Protein AF-A0A7W3VPF0-F1 (afdb_monomer)

Radius of gyration: 22.61 Å; Cα contacts (8 Å, |Δi|>4): 34; chains: 1; bounding box: 47×55×65 Å

Sequence (127 aa):
MKRFVLGFGLIALLLSSCSKEEQEAAPKNLQHPYQLTEDFYQAKIVQMETLFHQYGFVNDLEDPYDYNDPKNRKAIDELDLKELKLFLEEFSSEEGLKNLDEAGSIEKSKQYEREHNATNTKGIITW

Solvent-accessible surface area (backbone atoms only — not comparable to full-atom values): 8354 Å² total; per-residue (Å²): 135,90,82,85,89,83,86,83,70,75,74,69,69,76,77,77,79,80,93,75,88,85,81,82,91,77,81,96,64,88,69,66,90,53,89,58,55,71,71,59,46,54,54,48,50,55,52,51,52,50,52,37,49,73,74,71,52,72,82,47,87,90,66,60,82,57,69,79,41,73,67,49,37,42,51,57,61,71,53,57,67,68,58,54,49,52,50,52,54,48,52,72,30,73,68,36,47,49,54,52,55,50,52,55,49,54,52,51,49,57,48,50,47,55,72,60,54,64,68,73,77,77,80,85,88,80,136

Mean predicted aligned error: 17.11 Å

Foldseek 3Di:
DDDDPDDDDPVVVVPPDDDDDDDDDDDPDPDPLAPDDPVVLVVLVVLQVVLCVVLPHDADPVDGDDCPPPVNVSCSRPDDSVVVNVVSVCCPDPVNVVVVVVVVVVVVVVVVCVVPVVVVPPDDDDD

Structure (mmCIF, N/CA/C/O backbone):
data_AF-A0A7W3VPF0-F1
#
_entry.id   AF-A0A7W3VPF0-F1
#
loop_
_atom_site.group_PDB
_atom_site.id
_atom_site.type_symbol
_atom_site.label_atom_id
_atom_site.label_alt_id
_atom_site.label_comp_id
_atom_site.label_asym_id
_atom_site.label_entity_id
_atom_site.label_seq_id
_atom_site.pdbx_PDB_ins_code
_atom_site.Cartn_x
_atom_site.Cartn_y
_atom_site.Cartn_z
_atom_site.occupancy
_atom_site.B_iso_or_equiv
_atom_site.auth_seq_id
_atom_site.auth_comp_id
_atom_site.auth_asym_id
_atom_site.auth_atom_id
_atom_site.pdbx_PDB_model_num
ATOM 1 N N . MET A 1 1 ? 20.213 24.389 10.668 1.00 36.19 1 MET A N 1
ATOM 2 C CA . MET A 1 1 ? 18.830 24.167 10.192 1.00 36.19 1 MET A CA 1
ATOM 3 C C . MET A 1 1 ? 18.616 22.671 10.023 1.00 36.19 1 MET A C 1
ATOM 5 O O . MET A 1 1 ? 19.501 22.003 9.510 1.00 36.19 1 MET A O 1
ATOM 9 N N . LYS A 1 2 ? 17.493 22.180 10.562 1.00 42.34 2 LYS A N 1
ATOM 10 C CA . LYS A 1 2 ? 17.000 20.791 10.593 1.00 42.34 2 LYS A CA 1
ATOM 11 C C . LYS A 1 2 ? 16.951 20.132 9.214 1.00 42.34 2 LYS A C 1
ATOM 13 O O . LYS A 1 2 ? 16.485 20.794 8.296 1.00 42.34 2 LYS A O 1
ATOM 18 N N . ARG A 1 3 ? 17.197 18.815 9.165 1.00 40.62 3 ARG A N 1
ATOM 19 C CA . ARG A 1 3 ? 16.304 17.819 8.533 1.00 40.62 3 ARG A CA 1
ATOM 20 C C . ARG A 1 3 ? 16.421 16.490 9.296 1.00 40.62 3 ARG A C 1
ATOM 22 O O . ARG A 1 3 ? 17.415 15.789 9.171 1.00 40.62 3 ARG A O 1
ATOM 29 N N . PHE A 1 4 ? 15.432 16.201 10.142 1.00 43.81 4 PHE A N 1
ATOM 30 C CA . PHE A 1 4 ? 15.223 14.862 10.693 1.00 43.81 4 PHE A CA 1
ATOM 31 C C . PHE A 1 4 ? 14.586 14.022 9.587 1.00 43.81 4 PHE A C 1
ATOM 33 O O . PHE A 1 4 ? 13.491 14.337 9.130 1.00 43.81 4 PHE A O 1
ATOM 40 N N . VAL A 1 5 ? 15.303 12.995 9.142 1.00 49.00 5 VAL A N 1
ATOM 41 C CA . VAL A 1 5 ? 14.804 11.953 8.243 1.00 49.00 5 VAL A CA 1
ATOM 42 C C . VAL A 1 5 ? 14.022 10.976 9.118 1.00 49.00 5 VAL A C 1
ATOM 44 O O . VAL A 1 5 ? 14.600 10.102 9.757 1.00 49.00 5 VAL A O 1
ATOM 47 N N . LEU A 1 6 ? 12.716 11.190 9.235 1.00 49.22 6 LEU A N 1
ATOM 48 C CA . LEU A 1 6 ? 11.797 10.317 9.964 1.00 49.22 6 LEU A CA 1
ATOM 49 C C . LEU A 1 6 ? 10.929 9.628 8.917 1.00 49.22 6 LEU A C 1
ATOM 51 O O . LEU A 1 6 ? 9.952 10.194 8.443 1.00 49.22 6 LEU A O 1
ATOM 55 N N . GLY A 1 7 ? 11.357 8.442 8.487 1.00 45.09 7 GLY A N 1
ATOM 56 C CA . GLY A 1 7 ? 10.655 7.733 7.420 1.00 45.09 7 GLY A CA 1
ATOM 57 C C . GLY A 1 7 ? 11.241 6.390 7.006 1.00 45.09 7 GLY A C 1
ATOM 58 O O . GLY A 1 7 ? 11.115 6.051 5.847 1.00 45.09 7 GLY A O 1
ATOM 59 N N . PHE A 1 8 ? 11.898 5.627 7.892 1.00 46.97 8 PHE A N 1
ATOM 60 C CA . PHE A 1 8 ? 12.369 4.265 7.552 1.00 46.97 8 PHE A CA 1
ATOM 61 C C . PHE A 1 8 ? 12.342 3.277 8.737 1.00 46.97 8 PHE A C 1
ATOM 63 O O . PHE A 1 8 ? 13.160 2.367 8.818 1.00 46.97 8 PHE A O 1
ATOM 70 N N . GLY A 1 9 ? 11.410 3.445 9.682 1.00 45.59 9 GLY A N 1
ATOM 71 C CA . GLY A 1 9 ? 11.290 2.552 10.849 1.00 45.59 9 GLY A CA 1
ATOM 72 C C . GLY A 1 9 ? 10.165 1.513 10.768 1.00 45.59 9 GLY A C 1
ATOM 73 O O . GLY A 1 9 ? 10.299 0.422 11.312 1.00 45.59 9 GLY A O 1
ATOM 74 N N . LEU A 1 10 ? 9.060 1.825 10.086 1.00 49.50 10 LEU A N 1
ATOM 75 C CA . LEU A 1 10 ? 7.818 1.046 10.204 1.00 49.50 10 LEU A CA 1
ATOM 76 C C . LEU A 1 10 ? 7.705 -0.146 9.241 1.00 49.50 10 LEU A C 1
ATOM 78 O O . LEU A 1 10 ? 6.910 -1.045 9.485 1.00 49.50 10 LEU A O 1
ATOM 82 N N . ILE A 1 11 ? 8.544 -0.220 8.204 1.00 52.97 11 ILE A N 1
ATOM 83 C CA . ILE A 1 11 ? 8.516 -1.329 7.229 1.00 52.97 11 ILE A CA 1
ATOM 84 C C . ILE A 1 11 ? 9.248 -2.575 7.769 1.00 52.97 11 ILE A C 1
ATOM 86 O O . ILE A 1 11 ? 8.955 -3.700 7.374 1.00 52.97 11 ILE A O 1
ATOM 90 N N . ALA A 1 12 ? 10.162 -2.411 8.732 1.00 50.81 12 ALA A N 1
ATOM 91 C CA . ALA A 1 12 ? 10.939 -3.524 9.282 1.00 50.81 12 ALA A CA 1
ATOM 92 C C . ALA A 1 12 ? 10.133 -4.443 10.227 1.00 50.81 12 ALA A C 1
ATOM 94 O O . ALA A 1 12 ? 10.538 -5.580 10.458 1.00 50.81 12 ALA A O 1
ATOM 95 N N . LEU A 1 13 ? 8.997 -3.978 10.759 1.00 51.72 13 LEU A N 1
ATOM 96 C CA . LEU A 1 13 ? 8.174 -4.734 11.715 1.00 51.72 13 LEU A CA 1
ATOM 97 C C . LEU A 1 13 ? 7.145 -5.668 11.057 1.00 51.72 13 LEU A C 1
ATOM 99 O O . LEU A 1 13 ? 6.651 -6.570 11.724 1.00 51.72 13 LEU A O 1
ATOM 103 N N . LEU A 1 14 ? 6.867 -5.512 9.759 1.00 52.84 14 LEU A N 1
ATOM 104 C CA . LEU A 1 14 ? 5.920 -6.371 9.032 1.00 52.84 14 LEU A CA 1
ATOM 105 C C . LEU A 1 14 ? 6.566 -7.643 8.449 1.00 52.84 14 LEU A C 1
ATOM 107 O O . LEU A 1 14 ? 5.859 -8.547 8.023 1.00 52.84 14 LEU A O 1
ATOM 111 N N . LEU A 1 15 ? 7.901 -7.759 8.467 1.00 53.09 15 LEU A N 1
ATOM 112 C CA . LEU A 1 15 ? 8.631 -8.902 7.892 1.00 53.09 15 LEU A CA 1
ATOM 113 C C . LEU A 1 15 ? 9.000 -10.003 8.906 1.00 53.09 15 LEU A C 1
ATOM 115 O O . LEU A 1 15 ? 9.619 -10.995 8.526 1.00 53.09 15 LEU A O 1
ATOM 119 N N . SER A 1 16 ? 8.653 -9.860 10.189 1.00 51.41 16 SER A N 1
ATOM 120 C CA . SER A 1 16 ? 9.135 -10.753 11.258 1.00 51.41 16 SER A CA 1
ATOM 121 C C . SER A 1 16 ? 8.059 -11.590 11.966 1.00 51.41 16 SER A C 1
ATOM 123 O O . SER A 1 16 ? 8.300 -12.099 13.060 1.00 51.41 16 SER A O 1
ATOM 125 N N . SER A 1 17 ? 6.894 -11.836 11.355 1.00 42.53 17 SER A N 1
ATOM 126 C CA . SER A 1 17 ? 5.946 -12.832 11.890 1.00 42.53 17 SER A CA 1
ATOM 127 C C . SER A 1 17 ? 5.184 -13.622 10.828 1.00 42.53 17 SER A C 1
ATOM 129 O O . SER A 1 17 ? 4.024 -13.359 10.554 1.00 42.53 17 SER A O 1
ATOM 131 N N . CYS A 1 18 ? 5.816 -14.683 10.318 1.00 50.34 18 CYS A N 1
ATOM 132 C CA . CYS A 1 18 ? 5.289 -16.042 10.496 1.00 50.34 18 CYS A CA 1
ATOM 133 C C . CYS A 1 18 ? 6.392 -17.068 10.181 1.00 50.34 18 CYS A C 1
ATOM 135 O O . CYS A 1 18 ? 6.608 -17.457 9.037 1.00 50.34 18 CYS A O 1
ATOM 137 N N . SER A 1 19 ? 7.122 -17.485 11.218 1.00 48.41 19 SER A N 1
ATOM 138 C CA . SER A 1 19 ? 7.998 -18.656 11.160 1.00 48.41 19 SER A CA 1
ATOM 139 C C . SER A 1 19 ? 7.146 -19.927 11.125 1.00 48.41 19 SER A C 1
ATOM 141 O O . SER A 1 19 ? 6.369 -20.169 12.052 1.00 48.41 19 SER A O 1
ATOM 143 N N . LYS A 1 20 ? 7.313 -20.746 10.084 1.00 42.56 20 LYS A N 1
ATOM 144 C CA . LYS A 1 20 ? 7.074 -22.194 10.121 1.00 42.56 20 LYS A CA 1
ATOM 145 C C . LYS A 1 20 ? 8.188 -22.892 9.344 1.00 42.56 20 LYS A C 1
ATOM 147 O O . LYS A 1 20 ? 8.456 -22.548 8.196 1.00 42.56 20 LYS A O 1
ATOM 152 N N . GLU A 1 21 ? 8.835 -23.838 10.014 1.00 46.53 21 GLU A N 1
ATOM 153 C CA . GLU A 1 21 ? 9.914 -24.674 9.495 1.00 46.53 21 GLU A CA 1
ATOM 154 C C . GLU A 1 21 ? 9.445 -25.598 8.357 1.00 46.53 21 GLU A C 1
ATOM 156 O O . GLU A 1 21 ? 8.403 -26.244 8.444 1.00 46.53 21 GLU A O 1
ATOM 161 N N . GLU A 1 22 ? 10.266 -25.607 7.305 1.00 50.94 22 GLU A N 1
ATOM 162 C CA . GLU A 1 22 ? 10.773 -26.751 6.535 1.00 50.94 22 GLU A CA 1
ATOM 163 C C . GLU A 1 22 ? 9.812 -27.888 6.132 1.00 50.94 22 GLU A C 1
ATOM 165 O O . GLU A 1 22 ? 9.501 -28.784 6.910 1.00 50.94 22 GLU A O 1
ATOM 170 N N . GLN A 1 23 ? 9.491 -27.939 4.832 1.00 38.72 23 GLN A N 1
ATOM 171 C CA . GLN A 1 23 ? 9.345 -29.199 4.096 1.00 38.72 23 GLN A CA 1
ATOM 172 C C . GLN A 1 23 ? 9.807 -29.041 2.637 1.00 38.72 23 GLN A C 1
ATOM 174 O O . GLN A 1 23 ? 9.196 -28.336 1.842 1.00 38.72 23 GLN A O 1
ATOM 179 N N . GLU A 1 24 ? 10.941 -29.691 2.369 1.00 43.44 24 GLU A N 1
ATOM 180 C CA . GLU A 1 24 ? 11.372 -30.401 1.157 1.00 43.44 24 GLU A CA 1
ATOM 181 C C . GLU A 1 24 ? 11.124 -29.824 -0.253 1.00 43.44 24 GLU A C 1
ATOM 183 O O . GLU A 1 24 ? 10.026 -29.507 -0.699 1.00 43.44 24 GLU A O 1
ATOM 188 N N . ALA A 1 25 ? 12.232 -29.773 -0.995 1.00 56.19 25 ALA A N 1
ATOM 189 C CA . ALA A 1 25 ? 12.412 -29.155 -2.296 1.00 56.19 25 ALA A CA 1
ATOM 190 C C . ALA A 1 25 ? 11.509 -29.703 -3.418 1.00 56.19 25 ALA A C 1
ATOM 192 O O . ALA A 1 25 ? 11.515 -30.894 -3.724 1.00 56.19 25 ALA A O 1
ATOM 193 N N . ALA A 1 26 ? 10.877 -28.781 -4.149 1.00 43.81 26 ALA A N 1
ATOM 194 C CA . ALA A 1 26 ? 10.357 -28.994 -5.499 1.00 43.81 26 ALA A CA 1
ATOM 195 C C . ALA A 1 26 ? 11.198 -28.193 -6.523 1.00 43.81 26 ALA A C 1
ATOM 197 O O . ALA A 1 26 ? 11.799 -27.171 -6.176 1.00 43.81 26 ALA A O 1
ATOM 198 N N . PRO A 1 27 ? 11.328 -28.680 -7.769 1.00 44.44 27 PRO A N 1
ATOM 199 C CA . PRO A 1 27 ? 12.497 -28.438 -8.603 1.00 44.44 27 PRO A CA 1
ATOM 200 C C . PRO A 1 27 ? 12.555 -27.019 -9.172 1.00 44.44 27 PRO A C 1
ATOM 202 O O . PRO A 1 27 ? 11.545 -26.425 -9.542 1.00 44.44 27 PRO A O 1
ATOM 205 N N . LYS A 1 28 ? 13.794 -26.528 -9.309 1.00 51.62 28 LYS A N 1
ATOM 206 C CA . LYS A 1 28 ? 14.199 -25.333 -10.060 1.00 51.62 28 LYS A CA 1
ATOM 207 C C . LYS A 1 28 ? 13.660 -25.396 -11.492 1.00 51.62 28 LYS A C 1
ATOM 209 O O . LYS A 1 28 ? 14.336 -25.895 -12.387 1.00 51.62 28 LYS A O 1
ATOM 214 N N . ASN A 1 29 ? 12.464 -24.873 -11.714 1.00 42.72 29 ASN A N 1
ATOM 215 C CA . ASN A 1 29 ? 11.964 -24.568 -13.043 1.00 42.72 29 ASN A CA 1
ATOM 216 C C . ASN A 1 29 ? 11.719 -23.063 -13.072 1.00 42.72 29 ASN A C 1
ATOM 218 O O . ASN A 1 29 ? 10.806 -22.593 -12.404 1.00 42.72 29 ASN A O 1
ATOM 222 N N . LEU A 1 30 ? 12.655 -22.350 -13.714 1.00 47.22 30 LEU A N 1
ATOM 223 C CA . LEU A 1 30 ? 12.684 -20.913 -14.026 1.00 47.22 30 LEU A CA 1
ATOM 224 C C . LEU A 1 30 ? 11.478 -20.141 -13.478 1.00 47.22 30 LEU A C 1
ATOM 226 O O . LEU A 1 30 ? 10.510 -19.866 -14.181 1.00 47.22 30 LEU A O 1
ATOM 230 N N . GLN A 1 31 ? 11.560 -19.841 -12.182 1.00 46.50 31 GLN A N 1
ATOM 231 C CA . GLN A 1 31 ? 10.577 -19.051 -11.467 1.00 46.50 31 GLN A CA 1
ATOM 232 C C . GLN A 1 31 ? 10.573 -17.676 -12.120 1.00 46.50 31 GLN A C 1
ATOM 234 O O . GLN A 1 31 ? 11.566 -16.950 -12.032 1.00 46.50 31 GLN A O 1
ATOM 239 N N . HIS A 1 32 ? 9.468 -17.302 -12.765 1.00 53.53 32 HIS A N 1
ATOM 240 C CA . HIS A 1 32 ? 9.152 -15.884 -12.822 1.00 53.53 32 HIS A CA 1
ATOM 241 C C . HIS A 1 32 ? 9.252 -15.393 -11.372 1.00 53.53 32 HIS A C 1
ATOM 243 O O . HIS A 1 32 ? 8.593 -15.973 -10.508 1.00 53.53 32 HIS A O 1
ATOM 249 N N . PRO A 1 33 ? 10.094 -14.393 -11.059 1.00 63.62 33 PRO A N 1
ATOM 250 C CA . PRO A 1 33 ? 10.269 -13.945 -9.676 1.00 63.62 33 PRO A CA 1
ATOM 251 C C . PRO A 1 33 ? 9.010 -13.259 -9.112 1.00 63.62 33 PRO A C 1
ATOM 253 O O . PRO A 1 33 ? 9.048 -12.727 -8.008 1.00 63.62 33 PRO A O 1
ATOM 256 N N . TYR A 1 34 ? 7.916 -13.290 -9.875 1.00 65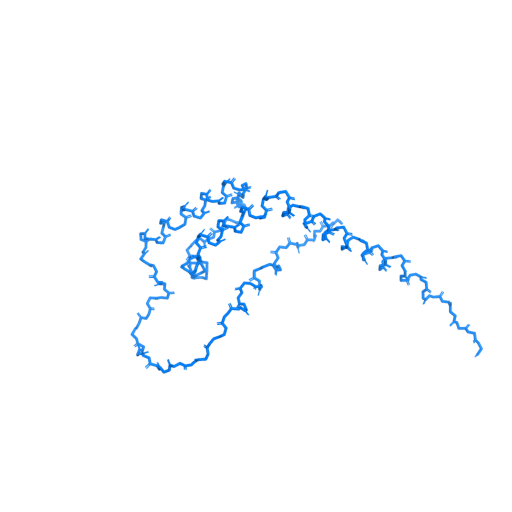.50 34 TYR A N 1
ATOM 257 C CA . TYR A 1 34 ? 6.659 -12.595 -9.695 1.00 65.50 34 TYR A CA 1
ATOM 258 C C . TYR A 1 34 ? 5.526 -13.613 -9.787 1.00 65.50 34 TYR A C 1
ATOM 260 O O . TYR A 1 34 ? 5.515 -14.457 -10.690 1.00 65.50 34 TYR A O 1
ATOM 268 N N . GLN A 1 35 ? 4.607 -13.558 -8.829 1.00 77.50 35 GLN A N 1
ATOM 269 C CA . GLN A 1 35 ? 3.482 -14.494 -8.735 1.00 77.50 35 GLN A CA 1
ATOM 270 C C . GLN A 1 35 ? 2.300 -14.040 -9.598 1.00 77.50 35 GLN A C 1
ATOM 272 O O . GLN A 1 35 ? 1.493 -14.867 -10.025 1.00 77.50 35 GLN A O 1
ATOM 277 N N . LEU A 1 36 ? 2.198 -12.735 -9.862 1.00 85.62 36 LEU A N 1
ATOM 278 C CA . LEU A 1 36 ? 1.117 -12.152 -10.646 1.00 85.62 36 LEU A CA 1
ATOM 279 C C . LEU A 1 36 ? 1.480 -12.086 -12.132 1.00 85.62 36 LEU A C 1
ATOM 281 O O . LEU A 1 36 ? 2.618 -11.819 -12.519 1.00 85.62 36 LEU A O 1
ATOM 285 N N . THR A 1 37 ? 0.480 -12.288 -12.989 1.00 91.12 37 THR A N 1
ATOM 286 C CA . THR A 1 37 ? 0.591 -11.899 -14.401 1.00 91.12 37 THR A CA 1
ATOM 287 C C . THR A 1 37 ? 0.614 -10.375 -14.510 1.00 91.12 37 THR A C 1
ATOM 289 O O . THR A 1 37 ? 0.060 -9.701 -13.643 1.00 91.12 37 THR A O 1
ATOM 292 N N . GLU A 1 38 ? 1.114 -9.835 -15.620 1.00 91.75 38 GLU A N 1
ATOM 293 C CA . GLU A 1 38 ? 1.185 -8.383 -15.827 1.00 91.75 38 GLU A CA 1
ATOM 294 C C . GLU A 1 38 ? -0.171 -7.674 -15.665 1.00 91.75 38 GLU A C 1
ATOM 296 O O . GLU A 1 38 ? -0.257 -6.691 -14.939 1.00 91.75 38 GLU A O 1
ATOM 301 N N . ASP A 1 39 ? -1.255 -8.218 -16.225 1.00 94.00 39 ASP A N 1
ATOM 302 C CA . ASP A 1 39 ? -2.583 -7.591 -16.129 1.00 94.00 39 ASP A CA 1
ATOM 303 C C . ASP A 1 39 ? -3.090 -7.505 -14.678 1.00 94.00 39 ASP A C 1
ATOM 305 O O . ASP A 1 39 ? -3.584 -6.467 -14.234 1.00 94.00 39 ASP A O 1
ATOM 309 N N . PHE A 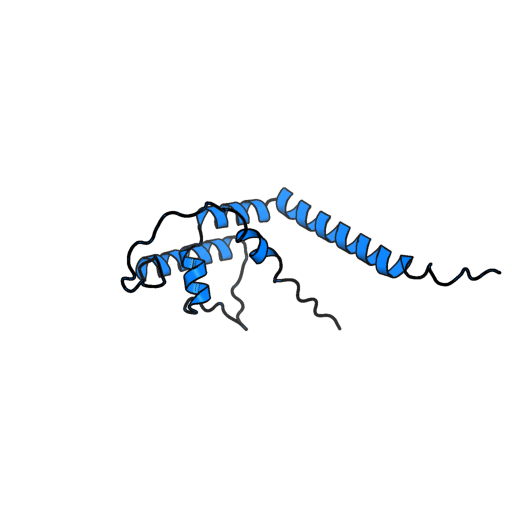1 40 ? -2.930 -8.585 -13.905 1.00 93.88 40 PHE A N 1
ATOM 310 C CA . PHE A 1 40 ? -3.262 -8.602 -12.478 1.00 93.88 40 PHE A CA 1
ATOM 311 C C . PHE A 1 40 ? -2.362 -7.673 -11.660 1.00 93.88 40 PHE A C 1
ATOM 313 O O . PHE A 1 40 ? -2.850 -7.025 -10.734 1.00 93.88 40 PHE A O 1
ATOM 320 N N . TYR A 1 41 ? -1.078 -7.579 -12.006 1.00 94.25 41 TYR A N 1
ATOM 321 C CA . TYR A 1 41 ? -0.139 -6.668 -11.361 1.00 94.25 41 TYR A CA 1
ATOM 322 C C . TYR A 1 41 ? -0.549 -5.202 -11.563 1.00 94.25 41 TYR A C 1
ATOM 324 O O . TYR A 1 41 ? -0.704 -4.461 -10.591 1.00 94.25 41 TYR A O 1
ATOM 332 N N . GLN A 1 42 ? -0.840 -4.807 -12.805 1.00 95.12 42 GLN A N 1
ATOM 333 C CA . GLN A 1 42 ? -1.308 -3.457 -13.131 1.00 95.12 42 GLN A CA 1
ATOM 334 C C . GLN A 1 42 ? -2.636 -3.130 -12.433 1.00 95.12 42 GLN A C 1
ATOM 336 O O . GLN A 1 42 ? -2.790 -2.063 -11.838 1.00 95.12 42 GLN A O 1
ATOM 341 N N . ALA A 1 43 ? -3.582 -4.074 -12.407 1.00 95.81 43 ALA A N 1
ATOM 342 C CA . ALA A 1 43 ? -4.839 -3.897 -11.678 1.00 95.81 43 ALA A CA 1
ATOM 343 C C . ALA A 1 43 ? -4.632 -3.735 -10.160 1.00 95.81 43 ALA A C 1
ATOM 345 O O . ALA A 1 43 ? -5.402 -3.028 -9.500 1.00 95.81 43 ALA A O 1
ATOM 346 N N . LYS A 1 44 ? -3.611 -4.387 -9.592 1.00 95.06 44 LYS A N 1
ATOM 347 C CA . LYS A 1 44 ? -3.249 -4.264 -8.176 1.00 95.06 44 LYS A CA 1
ATOM 348 C C . LYS A 1 44 ? -2.639 -2.898 -7.865 1.00 95.06 44 LYS A C 1
ATOM 350 O O . LYS A 1 44 ? -3.034 -2.297 -6.868 1.00 95.06 44 LYS A O 1
ATOM 355 N N . ILE A 1 45 ? -1.760 -2.382 -8.731 1.00 95.31 45 ILE A N 1
ATOM 356 C CA . ILE A 1 45 ? -1.207 -1.021 -8.614 1.00 95.31 45 ILE A CA 1
ATOM 357 C C . ILE A 1 45 ? -2.336 0.008 -8.570 1.00 95.31 45 ILE A C 1
ATOM 359 O O . ILE A 1 45 ? -2.400 0.793 -7.630 1.00 95.31 45 ILE A O 1
ATOM 363 N N . VAL A 1 46 ? -3.272 -0.044 -9.522 1.00 95.69 46 VAL A N 1
ATOM 364 C CA . VAL A 1 46 ? -4.386 0.919 -9.591 1.00 95.69 46 VAL A CA 1
ATOM 365 C C . VAL A 1 46 ? -5.234 0.899 -8.314 1.00 95.69 46 VAL A C 1
ATOM 367 O O . VAL A 1 46 ? -5.615 1.950 -7.794 1.00 95.69 46 VAL A O 1
ATOM 370 N N . GLN A 1 47 ? -5.523 -0.287 -7.770 1.00 95.12 47 GLN A N 1
ATOM 371 C CA . GLN A 1 47 ? -6.263 -0.407 -6.508 1.00 95.12 47 GLN A CA 1
ATOM 372 C C . GLN A 1 47 ? -5.477 0.164 -5.325 1.00 95.12 47 GLN A C 1
ATOM 374 O O . GLN A 1 47 ? -6.048 0.866 -4.490 1.00 95.12 47 GLN A O 1
ATOM 379 N N . MET A 1 48 ? -4.175 -0.109 -5.264 1.00 94.62 48 MET A N 1
ATOM 380 C CA . MET A 1 48 ? -3.294 0.419 -4.228 1.00 94.62 48 MET A CA 1
ATOM 381 C C . MET A 1 48 ? -3.205 1.951 -4.287 1.00 94.62 48 MET A C 1
ATOM 383 O O . MET A 1 48 ? -3.384 2.611 -3.267 1.00 94.62 48 MET A O 1
ATOM 387 N N . GLU A 1 49 ? -3.002 2.530 -5.471 1.00 93.06 49 GLU A N 1
ATOM 388 C CA . GLU A 1 49 ? -2.993 3.985 -5.666 1.00 93.06 49 GLU A CA 1
ATOM 389 C C . GLU A 1 49 ? -4.337 4.617 -5.302 1.00 93.06 49 GLU A C 1
ATOM 391 O O . GLU A 1 49 ? -4.369 5.695 -4.710 1.00 93.06 49 GLU A O 1
ATOM 396 N N . THR A 1 50 ? -5.449 3.945 -5.612 1.00 93.50 50 THR A N 1
ATOM 397 C CA . THR A 1 50 ? -6.790 4.408 -5.229 1.00 93.50 50 THR A CA 1
ATOM 398 C C . THR A 1 50 ? -6.937 4.467 -3.709 1.00 93.50 50 THR A C 1
ATOM 400 O O . THR A 1 50 ? -7.433 5.465 -3.184 1.00 93.50 50 THR A O 1
ATOM 403 N N . LEU A 1 51 ? -6.471 3.436 -2.991 1.00 92.81 51 LEU A N 1
ATOM 404 C CA . LEU A 1 51 ? -6.447 3.436 -1.526 1.00 92.81 51 LEU A CA 1
ATOM 405 C C . LEU A 1 51 ? -5.583 4.584 -0.998 1.00 92.81 51 LEU A C 1
ATOM 407 O O . LEU A 1 51 ? -6.042 5.363 -0.168 1.00 92.81 51 LEU A O 1
ATOM 411 N N . PHE A 1 52 ? -4.364 4.742 -1.507 1.00 90.38 52 PHE A N 1
ATOM 412 C CA . PHE A 1 52 ? -3.469 5.814 -1.077 1.00 90.38 52 PHE A CA 1
ATOM 413 C C . PHE A 1 52 ? -4.075 7.207 -1.278 1.00 90.38 52 PHE A C 1
ATOM 415 O O . PHE A 1 52 ? -4.094 7.995 -0.330 1.00 90.38 52 PHE A O 1
ATOM 422 N N . HIS A 1 53 ? -4.669 7.482 -2.440 1.00 88.31 53 HIS A N 1
ATOM 423 C CA . HIS A 1 53 ? -5.358 8.751 -2.683 1.00 88.31 53 HIS A CA 1
ATOM 424 C C . HIS A 1 53 ? -6.540 8.970 -1.731 1.00 88.31 53 HIS A C 1
ATOM 426 O O . HIS A 1 53 ? -6.723 10.084 -1.238 1.00 88.31 53 HIS A O 1
ATOM 432 N N . GLN A 1 54 ? -7.326 7.927 -1.437 1.00 90.56 54 GLN A N 1
ATOM 433 C CA . GLN A 1 54 ? -8.455 8.019 -0.504 1.00 90.56 54 GLN A CA 1
ATOM 434 C C . GLN A 1 54 ? -8.008 8.464 0.897 1.00 90.56 54 GLN A C 1
ATOM 436 O O . GLN A 1 54 ? -8.722 9.224 1.550 1.00 90.56 54 GLN A O 1
ATOM 441 N N . TYR A 1 55 ? -6.826 8.029 1.337 1.00 85.62 55 TYR A N 1
ATOM 442 C CA . TYR A 1 55 ? -6.249 8.388 2.637 1.00 85.62 55 TYR A CA 1
ATOM 443 C C . TYR A 1 55 ? -5.272 9.575 2.574 1.00 85.62 55 TYR A C 1
ATOM 445 O O . TYR A 1 55 ? -4.559 9.839 3.538 1.00 85.62 55 TYR A O 1
ATOM 453 N N . GLY A 1 56 ? -5.255 10.322 1.464 1.00 84.00 56 GLY A N 1
ATOM 454 C CA . GLY A 1 56 ? -4.503 11.574 1.334 1.00 84.00 56 GLY A CA 1
ATOM 455 C C . GLY A 1 56 ? -3.004 11.413 1.070 1.00 84.00 56 GLY A C 1
ATOM 456 O O . GLY A 1 56 ? -2.267 12.396 1.160 1.00 84.00 56 GLY A O 1
ATOM 457 N N . PHE A 1 57 ? -2.541 10.211 0.728 1.00 83.81 57 PHE A N 1
ATOM 458 C CA . PHE A 1 57 ? -1.17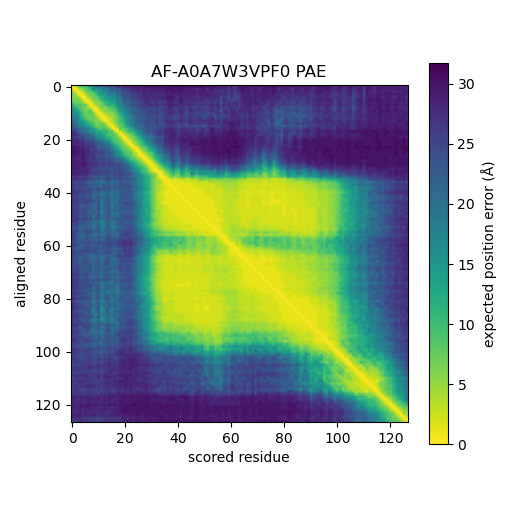9 10.002 0.249 1.00 83.81 57 PHE A CA 1
ATOM 459 C C . PHE A 1 57 ? -1.072 10.494 -1.196 1.00 83.81 57 PHE A C 1
ATOM 461 O O . PHE A 1 57 ? -1.924 10.199 -2.034 1.00 83.81 57 PHE A O 1
ATOM 468 N N . VAL A 1 58 ? -0.012 11.244 -1.483 1.00 79.31 58 VAL A N 1
ATOM 469 C CA . VAL A 1 58 ? 0.279 11.786 -2.813 1.00 79.31 58 VAL A CA 1
ATOM 470 C C . VAL A 1 58 ? 1.636 11.251 -3.241 1.00 79.31 58 VAL A C 1
ATOM 472 O O . VAL A 1 58 ? 2.546 11.163 -2.417 1.00 79.31 58 VAL A O 1
ATOM 475 N N . ASN A 1 59 ? 1.764 10.881 -4.514 1.00 76.31 59 ASN A N 1
ATOM 476 C CA . ASN A 1 59 ? 3.051 10.461 -5.052 1.00 76.31 59 ASN A CA 1
ATOM 477 C C . ASN A 1 59 ? 4.038 11.637 -5.009 1.00 76.31 59 ASN A C 1
ATOM 479 O O . ASN A 1 59 ? 3.667 12.773 -5.325 1.00 76.31 59 ASN A O 1
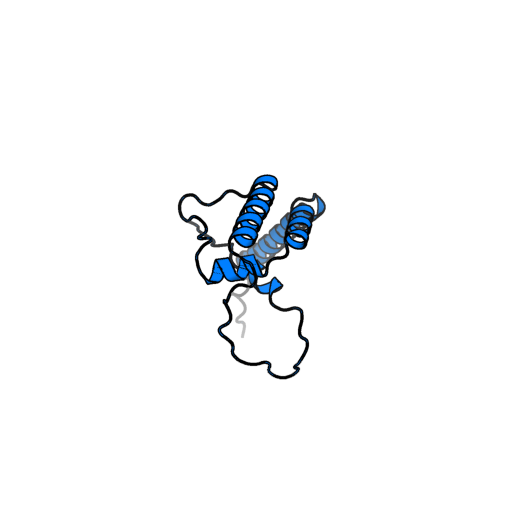ATOM 483 N N . ASP A 1 60 ? 5.279 11.365 -4.616 1.00 81.94 60 ASP A N 1
ATOM 484 C CA . ASP A 1 60 ? 6.327 12.378 -4.622 1.00 81.94 60 ASP A CA 1
ATOM 485 C C . ASP A 1 60 ? 6.670 12.721 -6.081 1.00 81.94 60 ASP A C 1
ATOM 487 O O . ASP A 1 60 ? 6.948 11.845 -6.897 1.00 81.94 60 ASP A O 1
ATOM 491 N N . LEU A 1 61 ? 6.579 14.005 -6.434 1.00 82.56 61 LEU A N 1
ATOM 492 C CA . LEU A 1 61 ? 6.860 14.473 -7.792 1.00 82.56 61 LEU A CA 1
ATOM 493 C C . LEU A 1 61 ? 8.365 14.597 -8.061 1.00 82.56 61 LEU A C 1
ATOM 495 O O . LEU A 1 61 ? 8.763 14.613 -9.227 1.00 82.56 61 LEU A O 1
ATOM 499 N N . GLU A 1 62 ? 9.185 14.721 -7.015 1.00 86.75 62 GLU A N 1
ATOM 500 C CA . GLU A 1 62 ? 10.644 14.800 -7.131 1.00 86.75 62 GLU A CA 1
ATOM 501 C C . GLU A 1 62 ? 11.279 13.404 -7.210 1.00 86.75 62 GLU A C 1
ATOM 503 O O . GLU A 1 62 ? 12.248 13.226 -7.950 1.00 86.75 62 GLU A O 1
ATOM 508 N N . ASP A 1 63 ? 10.711 12.422 -6.504 1.00 85.31 63 ASP A N 1
ATOM 509 C CA . ASP A 1 63 ? 11.167 11.024 -6.493 1.00 85.31 63 ASP A CA 1
ATOM 510 C C . ASP A 1 63 ? 9.976 10.050 -6.610 1.00 85.31 63 ASP A C 1
ATOM 512 O O . ASP A 1 63 ? 9.522 9.480 -5.612 1.00 85.31 63 ASP A O 1
ATOM 516 N N . PRO A 1 64 ? 9.405 9.890 -7.819 1.00 87.19 64 PRO A N 1
ATOM 517 C CA . PRO A 1 64 ? 8.226 9.062 -8.013 1.00 87.19 64 PRO A CA 1
ATOM 518 C C . PRO A 1 64 ? 8.542 7.591 -7.757 1.00 87.19 64 PRO A C 1
ATOM 520 O O . PRO A 1 64 ? 9.570 7.065 -8.187 1.00 87.19 64 PRO A O 1
ATOM 523 N N . TYR A 1 65 ? 7.606 6.894 -7.117 1.00 87.50 65 TYR A N 1
ATOM 524 C CA . TYR A 1 65 ? 7.759 5.468 -6.856 1.00 87.50 65 TYR A CA 1
A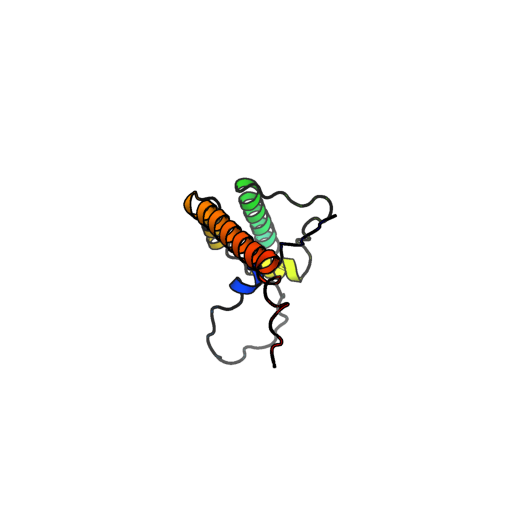TOM 525 C C . TYR A 1 65 ? 7.861 4.657 -8.164 1.00 87.50 65 TYR A C 1
ATOM 527 O O . TYR A 1 65 ? 6.937 4.653 -8.980 1.00 87.50 65 TYR A O 1
ATOM 535 N N . ASP A 1 66 ? 8.973 3.941 -8.362 1.00 92.94 66 ASP A N 1
ATOM 536 C CA . ASP A 1 66 ? 9.168 3.081 -9.534 1.00 92.94 66 ASP A CA 1
ATOM 537 C C . ASP A 1 66 ? 8.484 1.720 -9.344 1.00 92.94 66 ASP A C 1
ATOM 539 O O . ASP A 1 66 ? 9.042 0.790 -8.755 1.00 92.94 66 ASP A O 1
ATOM 543 N N . TYR A 1 67 ? 7.273 1.589 -9.884 1.00 91.88 67 TYR A N 1
ATOM 544 C CA . TYR A 1 67 ? 6.502 0.343 -9.889 1.00 91.88 67 TYR A CA 1
ATOM 545 C C . TYR A 1 67 ? 7.149 -0.794 -10.693 1.00 91.88 67 TYR A C 1
ATOM 547 O O . TYR A 1 67 ? 6.730 -1.944 -10.559 1.00 91.88 67 TYR A O 1
ATOM 555 N N . ASN A 1 68 ? 8.142 -0.508 -11.535 1.00 89.94 68 ASN A N 1
ATOM 556 C CA . ASN A 1 68 ? 8.824 -1.519 -12.341 1.00 89.94 68 ASN A CA 1
ATOM 557 C C . ASN A 1 68 ? 10.162 -1.955 -11.739 1.00 89.94 68 ASN A C 1
ATOM 559 O O . ASN A 1 68 ? 10.725 -2.953 -12.203 1.00 89.94 68 ASN A O 1
ATOM 563 N N . ASP A 1 69 ? 10.660 -1.267 -10.703 1.00 93.06 69 ASP A N 1
ATOM 564 C CA . ASP A 1 69 ? 11.842 -1.725 -9.980 1.00 93.06 69 ASP A CA 1
ATOM 565 C C . ASP A 1 69 ? 11.602 -3.157 -9.462 1.00 93.06 69 ASP A C 1
ATOM 567 O O . ASP A 1 69 ? 10.562 -3.439 -8.850 1.00 93.06 69 ASP A O 1
ATOM 571 N N . PRO A 1 70 ? 12.544 -4.095 -9.676 1.00 89.56 70 PRO A N 1
ATOM 572 C CA . PRO A 1 70 ? 12.327 -5.491 -9.331 1.00 89.56 70 PRO A CA 1
ATOM 573 C C . PRO A 1 70 ? 11.971 -5.752 -7.866 1.00 89.56 70 PRO A C 1
ATOM 575 O O . PRO A 1 70 ? 11.241 -6.712 -7.594 1.00 89.56 70 PRO A O 1
ATOM 578 N N . LYS A 1 71 ? 12.482 -4.943 -6.929 1.00 89.38 71 LYS A N 1
ATOM 579 C CA . LYS A 1 71 ? 12.187 -5.087 -5.497 1.00 89.38 71 LYS A CA 1
ATOM 580 C C . LYS A 1 71 ? 10.800 -4.547 -5.177 1.00 89.38 71 LYS A C 1
ATOM 582 O O . LYS A 1 71 ? 10.053 -5.214 -4.465 1.00 89.38 71 LYS A O 1
ATOM 587 N N . ASN A 1 72 ? 10.454 -3.390 -5.735 1.00 91.00 72 ASN A N 1
ATOM 588 C CA . ASN A 1 72 ? 9.136 -2.777 -5.580 1.00 91.00 72 ASN A CA 1
ATOM 589 C C . ASN A 1 72 ? 8.035 -3.682 -6.133 1.00 91.00 72 ASN A C 1
ATOM 591 O O . ASN A 1 72 ? 7.058 -3.972 -5.443 1.00 91.00 72 ASN A O 1
ATOM 595 N N . ARG A 1 73 ? 8.252 -4.229 -7.331 1.00 92.62 73 ARG A N 1
ATOM 596 C CA . ARG A 1 73 ? 7.328 -5.179 -7.949 1.00 92.62 73 ARG A CA 1
ATOM 597 C C . ARG A 1 73 ? 7.101 -6.414 -7.092 1.00 92.62 73 ARG A C 1
ATOM 599 O O . ARG A 1 73 ? 5.961 -6.811 -6.883 1.00 92.62 73 ARG A O 1
ATOM 606 N N . LYS A 1 74 ? 8.173 -6.992 -6.544 1.00 90.94 74 LYS A N 1
ATOM 607 C CA . LYS A 1 74 ? 8.062 -8.141 -5.639 1.00 90.94 74 LYS A CA 1
ATOM 608 C C . LYS A 1 74 ? 7.249 -7.800 -4.383 1.00 90.94 74 LYS A C 1
ATOM 610 O O . LYS A 1 74 ? 6.398 -8.585 -3.981 1.00 90.94 74 LYS A O 1
ATOM 615 N N . ALA A 1 75 ? 7.487 -6.632 -3.787 1.00 91.00 75 ALA A N 1
ATOM 616 C CA . ALA A 1 75 ? 6.743 -6.192 -2.610 1.00 91.00 75 ALA A CA 1
ATOM 617 C C . ALA A 1 75 ? 5.247 -6.005 -2.917 1.00 91.00 75 ALA A C 1
ATOM 619 O O . ALA A 1 75 ? 4.399 -6.447 -2.144 1.00 91.00 75 ALA A O 1
ATOM 620 N N . ILE A 1 76 ? 4.915 -5.405 -4.063 1.00 91.94 76 ILE A N 1
ATOM 621 C CA . ILE A 1 76 ? 3.525 -5.232 -4.502 1.00 91.94 76 ILE A CA 1
ATOM 622 C C . ILE A 1 76 ? 2.879 -6.581 -4.814 1.00 91.94 76 ILE A C 1
ATOM 624 O O . ILE A 1 76 ? 1.721 -6.778 -4.462 1.00 91.94 76 ILE A O 1
ATOM 628 N N . ASP A 1 77 ? 3.593 -7.529 -5.417 1.00 90.62 77 ASP A N 1
ATOM 629 C CA . ASP A 1 77 ? 3.089 -8.885 -5.663 1.00 90.62 77 ASP A CA 1
ATOM 630 C C . ASP A 1 77 ? 2.653 -9.583 -4.367 1.00 90.62 77 ASP A C 1
ATOM 632 O O . ASP A 1 77 ? 1.562 -10.154 -4.321 1.00 90.62 77 ASP A O 1
ATOM 636 N N . GLU A 1 78 ? 3.452 -9.467 -3.305 1.00 90.94 78 GLU A N 1
ATOM 637 C CA . GLU A 1 78 ? 3.217 -10.109 -2.002 1.00 90.94 78 GLU A CA 1
ATOM 638 C C . GLU A 1 78 ? 2.198 -9.360 -1.117 1.00 90.94 78 GLU A 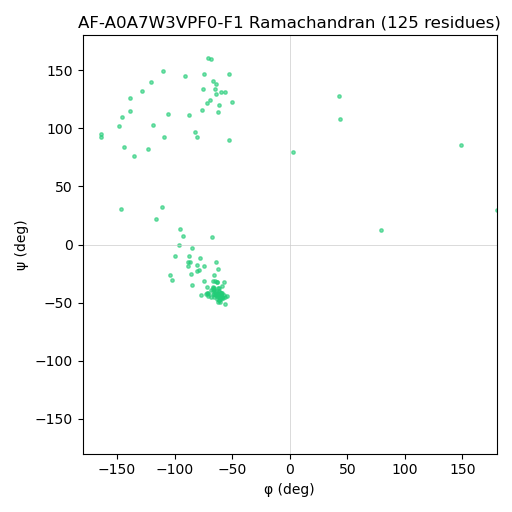C 1
ATOM 640 O O . GLU A 1 78 ? 1.640 -9.944 -0.192 1.00 90.94 78 GLU A O 1
ATOM 645 N N . LEU A 1 79 ? 1.910 -8.087 -1.408 1.00 91.62 79 LEU A N 1
ATOM 646 C CA . LEU A 1 79 ? 1.042 -7.223 -0.597 1.00 91.62 79 LEU A CA 1
ATOM 647 C C . LEU A 1 79 ? -0.424 -7.699 -0.536 1.00 91.62 79 LEU A C 1
ATOM 649 O O . LEU A 1 79 ? -1.069 -7.853 -1.573 1.00 91.62 79 LEU A O 1
ATOM 653 N N . ASP A 1 80 ? -1.019 -7.812 0.651 1.00 92.88 80 ASP A N 1
ATOM 654 C CA . ASP A 1 80 ? -2.475 -7.965 0.783 1.00 92.88 80 ASP A CA 1
ATOM 655 C C . ASP A 1 80 ? -3.160 -6.587 0.837 1.00 92.88 80 ASP A C 1
ATOM 657 O O . ASP A 1 80 ? -3.034 -5.829 1.801 1.00 92.88 80 ASP A O 1
ATOM 661 N N . LEU A 1 81 ? -3.923 -6.253 -0.210 1.00 92.44 81 LEU A N 1
ATOM 662 C CA . LEU A 1 81 ? -4.646 -4.980 -0.293 1.00 92.44 81 LEU A CA 1
ATOM 663 C C . LEU A 1 81 ? -5.751 -4.843 0.762 1.00 92.44 81 LEU A C 1
ATOM 665 O O . LEU A 1 81 ? -6.103 -3.722 1.136 1.00 92.44 81 LEU A O 1
ATOM 669 N N . LYS A 1 82 ? -6.312 -5.954 1.249 1.00 93.12 82 LYS A N 1
ATOM 670 C CA . LYS A 1 82 ? -7.324 -5.931 2.308 1.00 93.12 82 LYS A CA 1
ATOM 671 C C . LYS A 1 82 ? -6.691 -5.545 3.639 1.00 93.12 82 LYS A C 1
ATOM 673 O O . LYS A 1 82 ? -7.257 -4.716 4.347 1.00 93.12 82 LYS A O 1
ATOM 678 N N . GLU A 1 83 ? -5.534 -6.117 3.960 1.00 93.38 83 GLU A N 1
ATOM 6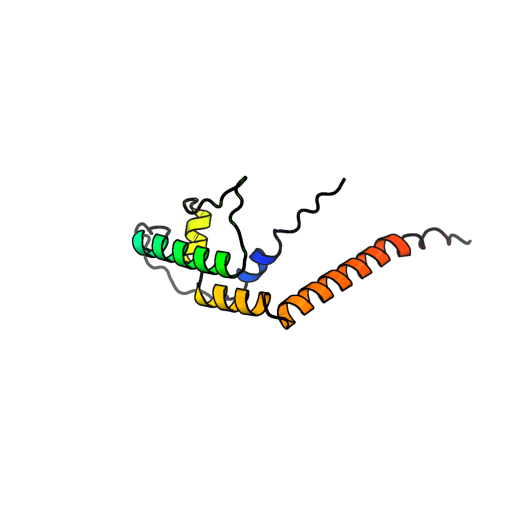79 C CA . GLU A 1 83 ? -4.786 -5.759 5.169 1.00 93.38 83 GLU A CA 1
ATOM 680 C C . GLU A 1 83 ? -4.302 -4.312 5.108 1.00 93.38 83 GLU A C 1
ATOM 682 O O . GLU A 1 83 ? -4.499 -3.568 6.068 1.00 93.38 83 GLU A O 1
ATOM 687 N N . LEU A 1 84 ? -3.776 -3.874 3.957 1.00 91.31 84 LEU A N 1
ATOM 688 C CA . LEU A 1 84 ? -3.399 -2.473 3.753 1.00 91.31 84 LEU A CA 1
ATOM 689 C C . LEU A 1 84 ? -4.584 -1.531 3.994 1.00 91.31 84 LEU A C 1
ATOM 691 O O . LEU A 1 84 ? -4.444 -0.520 4.676 1.00 91.31 84 LEU A O 1
ATOM 695 N N . LYS A 1 85 ? -5.762 -1.859 3.455 1.00 91.62 85 LYS A N 1
ATOM 696 C CA . LYS A 1 85 ? -6.965 -1.049 3.657 1.00 91.62 85 LYS A CA 1
ATOM 697 C C . LYS A 1 85 ? -7.349 -0.962 5.137 1.00 91.62 85 LYS A C 1
ATOM 699 O O . LYS A 1 85 ? -7.593 0.141 5.613 1.00 91.62 85 LYS A O 1
ATOM 704 N N . LEU A 1 86 ? -7.384 -2.092 5.846 1.00 91.19 86 LEU A N 1
ATOM 705 C CA . LEU A 1 86 ? -7.707 -2.126 7.278 1.00 91.19 86 LEU A CA 1
ATOM 706 C C . LEU A 1 86 ? -6.711 -1.300 8.097 1.00 91.19 86 LEU A C 1
ATOM 708 O O . LEU A 1 86 ? -7.119 -0.534 8.965 1.00 91.19 86 LEU A O 1
ATOM 712 N N . PHE A 1 87 ? -5.421 -1.402 7.775 1.00 89.62 87 PHE A N 1
ATOM 713 C CA . PHE A 1 87 ? -4.386 -0.588 8.401 1.00 89.62 87 PHE A CA 1
ATOM 714 C C . PHE A 1 87 ? -4.633 0.910 8.189 1.00 89.62 87 PHE A C 1
ATOM 716 O O . PHE A 1 87 ? -4.563 1.682 9.140 1.00 89.62 87 PHE A O 1
ATOM 723 N N . LEU A 1 88 ? -4.942 1.334 6.961 1.00 88.75 88 LEU A N 1
ATOM 724 C CA . LEU A 1 88 ? -5.200 2.745 6.663 1.00 88.75 88 LEU A CA 1
ATOM 725 C C . LEU A 1 88 ? -6.475 3.264 7.349 1.00 88.75 88 LEU A C 1
ATOM 727 O O . LEU A 1 88 ? -6.492 4.401 7.823 1.00 88.75 88 LEU A O 1
ATOM 731 N N . GLU A 1 89 ? -7.519 2.438 7.450 1.00 89.94 89 GLU A N 1
ATOM 732 C CA . GLU A 1 89 ? -8.739 2.746 8.212 1.00 89.94 89 GLU A CA 1
ATOM 733 C C . GLU A 1 89 ? -8.437 2.948 9.700 1.00 89.94 89 GLU A C 1
ATOM 735 O O . GLU A 1 89 ? -8.854 3.947 10.286 1.00 89.94 89 GLU A O 1
ATOM 740 N N . GLU A 1 90 ? -7.676 2.039 10.309 1.00 88.31 90 GLU A N 1
ATOM 741 C CA . GLU A 1 90 ? -7.288 2.146 11.717 1.00 88.31 90 GLU A CA 1
ATOM 742 C C . GLU A 1 90 ? -6.375 3.355 11.952 1.00 88.31 90 GLU A C 1
ATOM 744 O O . GLU A 1 90 ? -6.602 4.139 12.872 1.00 88.31 90 GLU A O 1
ATOM 749 N N . PHE A 1 91 ? -5.385 3.561 11.086 1.00 84.81 91 PHE A N 1
ATOM 750 C CA . PHE A 1 91 ? -4.442 4.672 11.182 1.00 84.81 91 PHE A CA 1
ATOM 751 C C . PHE A 1 91 ? -5.126 6.042 11.066 1.00 84.81 91 PHE A C 1
ATOM 753 O O . PHE A 1 91 ? -4.745 6.986 11.755 1.00 84.81 91 PHE A O 1
ATOM 760 N N . SER A 1 92 ? -6.144 6.150 10.209 1.00 84.00 92 SER A N 1
ATOM 761 C CA . SER A 1 92 ? -6.921 7.383 10.019 1.00 84.00 92 SER A CA 1
ATOM 762 C C . SER A 1 92 ? -8.071 7.561 11.018 1.00 84.00 92 SER A C 1
ATOM 764 O O . SER A 1 92 ? -8.735 8.599 10.999 1.00 84.00 92 SER A O 1
ATOM 766 N N . SER A 1 93 ? -8.305 6.585 11.900 1.00 85.44 93 SER A N 1
ATOM 767 C CA . SER A 1 93 ? -9.313 6.681 12.958 1.00 85.44 93 SER A CA 1
ATOM 768 C C . SER A 1 93 ? -8.913 7.673 14.056 1.00 85.44 93 SER A C 1
ATOM 770 O O . SER A 1 93 ? -7.740 8.006 14.232 1.00 85.44 93 SER A O 1
ATOM 772 N N . GLU A 1 94 ? -9.892 8.133 14.838 1.00 83.88 94 GLU A N 1
ATOM 773 C CA . GLU A 1 94 ? -9.645 9.047 15.957 1.00 83.88 94 GLU A CA 1
ATOM 774 C C . GLU A 1 94 ? -8.695 8.424 16.996 1.00 83.88 94 GLU A C 1
ATOM 776 O O . GLU A 1 94 ? -7.773 9.085 17.477 1.00 83.88 94 GLU A O 1
ATOM 781 N N . GLU A 1 95 ? -8.875 7.141 17.311 1.00 78.69 95 GLU A N 1
ATOM 782 C CA . GLU A 1 95 ? -7.992 6.370 18.188 1.00 78.69 95 GLU A CA 1
ATOM 783 C C . GLU A 1 95 ? -6.582 6.210 17.601 1.00 78.69 95 GLU A C 1
ATOM 785 O O . GLU A 1 95 ? -5.595 6.397 18.316 1.00 78.69 95 GLU A O 1
ATOM 790 N N . GLY A 1 96 ? -6.474 5.922 16.300 1.00 76.88 96 GLY A N 1
ATOM 791 C CA . GLY A 1 96 ? -5.191 5.824 15.598 1.00 76.88 96 GLY A CA 1
ATOM 792 C C . GLY A 1 96 ? -4.393 7.127 15.664 1.00 76.88 96 GLY A C 1
ATOM 793 O O . GLY A 1 96 ? -3.202 7.118 15.987 1.00 76.88 96 GLY A O 1
ATOM 794 N N . LEU A 1 97 ? -5.067 8.260 15.461 1.00 77.75 97 LEU A N 1
ATOM 795 C CA . LEU A 1 97 ? -4.461 9.588 15.550 1.00 77.75 97 LEU A CA 1
ATOM 796 C C . LEU A 1 97 ? -4.057 9.957 16.988 1.00 77.75 97 LEU A C 1
ATOM 798 O O . LEU A 1 97 ? -2.969 10.498 17.193 1.00 77.75 97 LEU A O 1
ATOM 802 N N . LYS A 1 98 ? -4.869 9.611 17.997 1.00 76.69 98 LYS A N 1
ATOM 803 C CA . LYS A 1 98 ? -4.523 9.818 19.420 1.00 76.69 98 LYS A CA 1
ATOM 804 C C . LYS A 1 98 ? -3.247 9.073 19.818 1.00 76.69 98 LYS A C 1
ATOM 806 O O . LYS A 1 98 ? -2.394 9.644 20.495 1.00 76.69 98 LYS A O 1
ATOM 811 N N . ASN A 1 99 ? -3.078 7.834 19.351 1.00 65.44 99 ASN A N 1
ATOM 812 C CA . ASN A 1 99 ? -1.880 7.036 19.631 1.00 65.44 99 ASN A CA 1
ATOM 813 C C . ASN A 1 99 ? -0.599 7.670 19.054 1.00 65.44 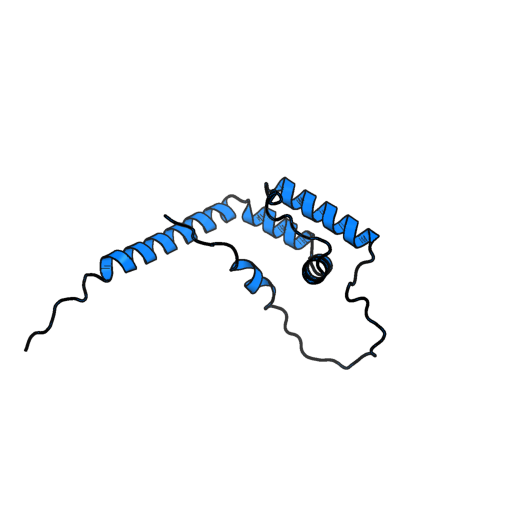99 ASN A C 1
ATOM 815 O O . ASN A 1 99 ? 0.473 7.554 19.653 1.00 65.44 99 ASN A O 1
ATOM 819 N N . LEU A 1 100 ? -0.694 8.370 17.917 1.00 64.38 100 LEU A N 1
ATOM 820 C CA . LEU A 1 100 ? 0.434 9.104 17.329 1.00 64.38 100 LEU A CA 1
ATOM 821 C C . LEU A 1 100 ? 0.793 10.352 18.142 1.00 64.38 100 LEU A C 1
ATOM 823 O O . LEU A 1 100 ? 1.978 10.616 18.374 1.00 64.38 100 LEU A O 1
ATOM 827 N N . ASP A 1 101 ? -0.213 11.093 18.606 1.00 61.00 101 ASP A N 1
ATOM 828 C CA . ASP A 1 101 ? -0.013 12.282 19.438 1.00 61.00 101 ASP A CA 1
ATOM 829 C C . ASP A 1 101 ? 0.592 11.928 20.806 1.00 61.00 101 ASP A C 1
ATOM 831 O O . ASP A 1 101 ? 1.504 12.614 21.284 1.00 61.00 101 ASP A O 1
ATOM 835 N N . GLU A 1 102 ? 0.162 10.823 21.419 1.00 59.88 102 GLU A N 1
ATOM 836 C CA . GLU A 1 102 ? 0.733 10.332 22.676 1.00 59.88 102 GLU A CA 1
ATOM 837 C C . GLU A 1 102 ? 2.172 9.825 22.504 1.00 59.88 102 GLU A C 1
ATOM 839 O O . GLU A 1 102 ? 3.056 10.213 23.276 1.00 59.88 102 GLU A O 1
ATOM 844 N N . ALA A 1 103 ? 2.454 9.034 21.462 1.00 59.09 103 ALA A N 1
ATOM 845 C CA . ALA A 1 103 ? 3.812 8.574 21.165 1.00 59.09 103 ALA A CA 1
ATOM 846 C C . ALA A 1 103 ? 4.768 9.751 20.889 1.00 59.09 103 ALA A C 1
ATOM 848 O O . ALA A 1 103 ? 5.877 9.803 21.435 1.00 59.09 103 ALA A O 1
ATOM 849 N N . GLY A 1 104 ? 4.315 10.748 20.122 1.00 54.47 104 GLY A N 1
ATOM 850 C CA . GLY A 1 104 ? 5.073 11.973 19.860 1.00 54.47 104 GLY A CA 1
ATOM 851 C C . GLY A 1 104 ? 5.275 12.850 21.103 1.00 54.47 104 GLY A C 1
ATOM 852 O O . GLY A 1 104 ? 6.302 13.524 21.225 1.00 54.47 104 GLY A O 1
ATOM 853 N N . 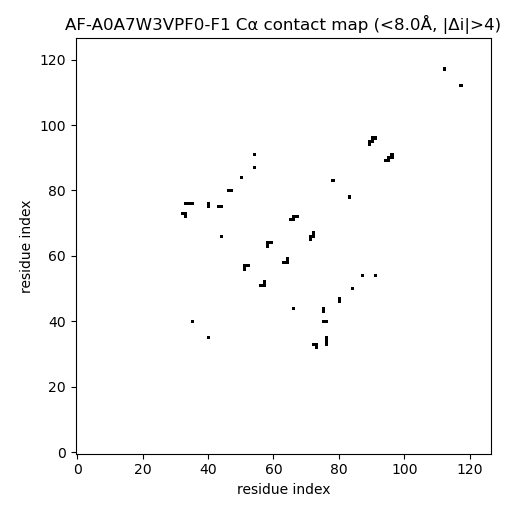SER A 1 105 ? 4.331 12.838 22.047 1.00 55.88 105 SER A N 1
ATOM 854 C CA . SER A 1 105 ? 4.438 13.544 23.331 1.00 55.88 105 SER A CA 1
ATOM 855 C C . SER A 1 105 ? 5.458 12.882 24.270 1.00 55.88 105 SER A C 1
ATOM 857 O O . SER A 1 105 ? 6.301 13.567 24.858 1.00 55.88 105 SER A O 1
ATOM 859 N N . ILE A 1 106 ? 5.465 11.546 24.343 1.00 56.69 106 ILE A N 1
ATOM 860 C CA . ILE A 1 106 ? 6.418 10.768 25.155 1.00 56.69 106 ILE A CA 1
ATOM 861 C C . ILE A 1 106 ? 7.854 10.907 24.626 1.00 56.69 106 ILE A C 1
ATOM 863 O O . ILE A 1 106 ? 8.812 10.964 25.400 1.00 56.69 106 ILE A O 1
ATOM 867 N N . GLU A 1 107 ? 8.047 10.967 23.311 1.00 58.94 107 GLU A N 1
ATOM 868 C CA . GLU A 1 107 ? 9.391 11.129 22.751 1.00 58.94 107 GLU A CA 1
ATOM 869 C C . GLU A 1 107 ? 9.950 12.543 22.985 1.00 58.94 107 GLU A C 1
ATOM 871 O O . GLU A 1 107 ? 11.128 12.699 23.332 1.00 58.94 107 GLU A O 1
ATOM 876 N N . LYS A 1 108 ? 9.091 13.571 22.921 1.00 57.91 108 LYS A N 1
ATOM 877 C CA . LYS A 1 108 ? 9.450 14.950 23.293 1.00 57.91 108 LYS A CA 1
ATOM 878 C C . LYS A 1 108 ? 9.804 15.080 24.776 1.00 57.91 108 LYS A C 1
ATOM 880 O O . LYS A 1 108 ? 10.776 15.767 25.090 1.00 57.91 108 LYS A O 1
ATOM 885 N N . SER A 1 109 ? 9.083 14.412 25.681 1.00 56.94 109 SER A N 1
ATOM 886 C CA . SER A 1 109 ? 9.404 14.449 27.117 1.00 56.94 109 SER A CA 1
ATOM 887 C C . SER A 1 109 ? 10.743 13.768 27.426 1.00 56.94 109 SER A C 1
ATOM 889 O O . SER A 1 109 ? 11.583 14.351 28.110 1.00 56.94 109 SER A O 1
ATOM 891 N N . LYS A 1 110 ? 11.025 12.607 26.820 1.00 60.94 110 LYS A N 1
ATOM 892 C CA . LYS A 1 110 ? 12.331 11.925 26.939 1.00 60.94 110 LYS A CA 1
ATOM 893 C C . LYS A 1 110 ? 13.485 12.723 26.331 1.00 60.94 110 LYS A C 1
ATOM 895 O O . LYS A 1 110 ? 14.631 12.594 26.765 1.00 60.94 110 LYS A O 1
ATOM 900 N N . GLN A 1 111 ? 13.240 13.509 25.284 1.00 60.28 111 GLN A N 1
ATOM 901 C CA . GLN A 1 111 ? 14.255 14.409 24.735 1.00 60.28 111 GLN A CA 1
ATOM 902 C C . GLN A 1 111 ? 14.510 15.608 25.657 1.00 60.28 111 GLN A C 1
ATOM 904 O O . GLN A 1 111 ? 15.670 15.910 25.931 1.00 60.28 111 GLN A O 1
ATOM 909 N N . TYR A 1 112 ? 13.458 16.210 26.215 1.00 56.06 112 TYR A N 1
ATOM 910 C CA . TYR A 1 112 ? 13.581 17.276 27.211 1.00 56.06 112 TYR A CA 1
ATOM 911 C C . TYR A 1 112 ? 14.366 16.820 28.450 1.00 56.06 112 TYR A C 1
ATOM 913 O O . TYR A 1 112 ? 15.288 17.507 28.885 1.00 56.06 112 TYR A O 1
ATOM 921 N N . GLU A 1 113 ? 14.082 15.628 28.980 1.00 64.56 113 GLU A N 1
ATOM 922 C CA . GLU A 1 113 ? 14.851 15.061 30.094 1.00 64.56 113 GLU A CA 1
ATOM 923 C C . GLU A 1 113 ? 16.324 14.839 29.732 1.00 64.56 113 GLU A C 1
ATOM 925 O O . GLU A 1 113 ? 17.199 15.149 30.533 1.00 64.56 113 GLU A O 1
ATOM 930 N N . ARG A 1 114 ? 16.638 14.362 28.522 1.00 63.97 114 ARG A N 1
ATOM 931 C CA . ARG A 1 114 ? 18.035 14.198 28.081 1.00 63.97 114 ARG A CA 1
ATOM 932 C C . ARG A 1 114 ? 18.772 15.532 27.964 1.00 63.97 114 ARG A C 1
ATOM 934 O O . ARG A 1 114 ? 19.925 15.616 28.375 1.00 63.97 114 ARG A O 1
ATOM 941 N N . GLU A 1 115 ? 18.122 16.564 27.437 1.00 65.94 115 GLU A N 1
ATOM 942 C CA . GLU A 1 115 ? 18.728 17.888 27.242 1.00 65.94 115 GLU A CA 1
ATOM 943 C C . GLU A 1 115 ? 18.869 18.666 28.561 1.00 65.94 115 GLU A C 1
ATOM 945 O O . GLU A 1 115 ? 19.837 19.407 28.737 1.00 65.94 115 GLU A O 1
ATOM 950 N N . HIS A 1 116 ? 17.959 18.458 29.519 1.00 56.19 116 HIS A N 1
ATOM 951 C CA . HIS A 1 116 ? 17.932 19.222 30.768 1.00 56.19 116 HIS A CA 1
ATOM 952 C C . HIS A 1 116 ? 18.459 18.475 32.009 1.00 56.19 116 HIS A C 1
ATOM 954 O O . HIS A 1 116 ? 19.001 19.137 32.894 1.00 56.19 116 HIS A O 1
ATOM 960 N N . ASN A 1 117 ? 18.413 17.135 32.082 1.00 56.59 117 ASN A N 1
ATOM 961 C CA . ASN A 1 117 ? 19.037 16.369 33.181 1.00 56.59 117 ASN A CA 1
ATOM 962 C C . ASN A 1 117 ? 20.509 16.003 32.929 1.00 56.59 117 ASN A C 1
ATOM 964 O O . ASN A 1 117 ? 21.229 15.744 33.895 1.00 56.59 117 ASN A O 1
ATOM 968 N N . ALA A 1 118 ? 21.016 16.040 31.687 1.00 53.41 118 ALA A N 1
ATOM 969 C CA . ALA A 1 118 ? 22.449 15.819 31.428 1.00 53.41 118 ALA A CA 1
ATOM 970 C C . ALA A 1 118 ? 23.349 16.882 32.095 1.00 53.41 118 ALA A C 1
ATOM 972 O O . ALA A 1 118 ? 24.524 16.633 32.372 1.00 53.41 118 ALA A O 1
ATOM 973 N N . THR A 1 119 ? 22.790 18.047 32.425 1.00 48.38 119 THR A N 1
ATOM 974 C CA . THR A 1 119 ? 23.502 19.155 33.076 1.00 48.38 119 THR A CA 1
ATOM 975 C C . THR A 1 119 ? 23.714 18.941 34.580 1.00 48.38 119 THR A C 1
ATOM 977 O O . THR A 1 119 ? 24.525 19.645 35.176 1.00 48.38 119 THR A O 1
ATOM 980 N N . ASN A 1 120 ? 23.066 17.950 35.209 1.00 46.78 120 ASN A N 1
ATOM 981 C CA . ASN A 1 120 ? 23.172 17.733 36.660 1.00 46.78 120 ASN A CA 1
ATOM 982 C C . ASN A 1 120 ? 24.280 16.741 37.075 1.00 46.78 120 ASN A C 1
ATOM 984 O O . ASN A 1 120 ? 24.407 16.406 38.248 1.00 46.78 120 ASN A O 1
ATOM 988 N N . THR A 1 121 ? 25.122 16.294 36.132 1.00 47.31 121 THR A N 1
ATOM 989 C CA . THR A 1 121 ? 26.258 15.384 36.410 1.00 47.31 121 THR A CA 1
ATOM 990 C C . THR A 1 121 ? 27.617 16.070 36.237 1.00 47.31 121 THR A C 1
ATOM 992 O O . THR A 1 121 ? 28.604 15.458 35.835 1.00 47.31 121 THR A O 1
ATOM 995 N N . LYS A 1 122 ? 27.694 17.372 36.534 1.00 45.69 122 LYS A N 1
ATOM 996 C CA . LYS A 1 122 ? 28.963 18.084 36.746 1.00 45.69 122 LYS A CA 1
ATOM 997 C C . LYS A 1 122 ? 28.959 18.722 38.127 1.00 45.69 122 LYS A C 1
ATOM 999 O O . LYS A 1 122 ? 28.686 19.905 38.284 1.00 45.69 122 LYS A O 1
ATOM 1004 N N . GLY A 1 123 ? 29.294 17.916 39.123 1.00 48.47 123 GLY A N 1
ATOM 1005 C CA . GLY A 1 123 ? 29.570 18.406 40.464 1.00 48.47 123 GLY A CA 1
ATOM 1006 C C . GLY A 1 123 ? 29.185 17.390 41.515 1.00 48.47 123 GLY A C 1
ATOM 1007 O O . GLY A 1 123 ? 28.078 17.451 42.013 1.00 48.47 123 GLY A O 1
ATOM 1008 N N . ILE A 1 124 ? 30.095 16.463 41.807 1.00 46.09 124 ILE A N 1
ATOM 1009 C CA . ILE A 1 124 ? 30.547 16.096 43.156 1.00 46.09 124 ILE A CA 1
ATOM 1010 C C . ILE A 1 124 ? 31.852 15.316 42.924 1.00 46.09 124 ILE A C 1
ATOM 1012 O O . ILE A 1 124 ? 31.853 14.129 42.615 1.00 46.09 124 ILE A O 1
ATOM 1016 N N . ILE A 1 125 ? 32.979 16.023 43.002 1.00 45.12 125 ILE A N 1
ATOM 1017 C CA . ILE A 1 125 ? 34.209 15.441 43.538 1.00 45.12 125 ILE A CA 1
ATOM 1018 C C . ILE A 1 125 ? 34.334 16.082 44.910 1.00 45.12 125 ILE A C 1
ATOM 1020 O O . ILE A 1 125 ? 34.532 17.293 45.003 1.00 45.12 125 ILE A O 1
ATOM 1024 N N . THR A 1 126 ? 34.185 15.288 45.961 1.00 40.81 126 THR A N 1
ATOM 1025 C CA . THR A 1 126 ? 34.556 15.695 47.314 1.00 40.81 126 THR A CA 1
ATOM 1026 C C . THR A 1 126 ? 35.246 14.533 48.017 1.00 40.81 126 THR A C 1
ATOM 1028 O O . THR A 1 126 ? 34.591 13.529 48.282 1.00 40.81 126 THR A O 1
ATOM 1031 N N . TRP A 1 127 ? 36.529 14.797 48.304 1.00 45.22 127 TRP A N 1
ATOM 1032 C CA . TRP A 1 127 ? 37.521 14.163 49.192 1.00 45.22 127 TRP A CA 1
ATOM 1033 C C . TRP A 1 127 ? 38.004 12.750 48.863 1.00 45.22 127 TRP A C 1
ATOM 1035 O O . TRP A 1 127 ? 37.255 11.777 49.077 1.00 45.22 127 TRP A O 1
#

Secondary structure (DSSP, 8-state):
-------SSSSTTSSS----------------S-SS-HHHHHHHHHHHHHHHHHTT----SSS---TTSHHHHHHHHH--HHHHHHHHHHHTSHHHHHHHHHHHHHHHHHHHHHHHHGGGSS-----

pLDDT: mean 70.35, std 19.81, range [36.19, 95.81]